Protein AF-A0A914CHE5-F1 (afdb_monomer)

Mean predicted aligned error: 13.08 Å

Structure (mmCIF, N/CA/C/O backbone):
data_AF-A0A914CHE5-F1
#
_entry.id   AF-A0A914CHE5-F1
#
loop_
_atom_site.group_PDB
_atom_site.id
_atom_site.type_symbol
_atom_site.label_atom_id
_atom_site.label_alt_id
_atom_site.label_comp_id
_atom_site.label_asym_id
_atom_site.label_entity_id
_atom_site.label_seq_id
_atom_site.pdbx_PDB_ins_code
_atom_site.Cartn_x
_atom_site.Cartn_y
_atom_site.Cartn_z
_atom_site.occupancy
_atom_site.B_iso_or_equiv
_atom_site.auth_seq_id
_atom_site.auth_comp_id
_atom_site.auth_asym_id
_atom_site.auth_atom_id
_atom_site.pdbx_PDB_model_num
ATOM 1 N N . MET A 1 1 ? 16.964 -31.138 65.570 1.00 36.31 1 MET A N 1
ATOM 2 C CA . MET A 1 1 ? 16.996 -31.323 64.103 1.00 36.31 1 MET A CA 1
ATOM 3 C C . MET A 1 1 ? 16.043 -30.320 63.473 1.00 36.31 1 MET A C 1
ATOM 5 O O . MET A 1 1 ? 14.842 -30.540 63.502 1.00 36.31 1 MET A O 1
ATOM 9 N N . LEU A 1 2 ? 16.567 -29.195 62.987 1.00 35.06 2 LEU A N 1
ATOM 10 C CA . LEU A 1 2 ? 15.792 -28.143 62.326 1.00 35.06 2 LEU A CA 1
ATOM 11 C C . LEU A 1 2 ? 15.949 -28.350 60.810 1.00 35.06 2 LEU A C 1
ATOM 13 O O . LEU A 1 2 ? 17.073 -28.324 60.314 1.00 35.06 2 LEU A O 1
ATOM 17 N N . ARG A 1 3 ? 14.863 -28.655 60.089 1.00 33.59 3 ARG A N 1
ATOM 18 C CA . ARG A 1 3 ? 14.892 -28.843 58.629 1.00 33.59 3 ARG A CA 1
ATOM 19 C C . ARG A 1 3 ? 14.518 -27.529 57.946 1.00 33.59 3 ARG A C 1
ATOM 21 O O . ARG A 1 3 ? 13.360 -27.129 57.978 1.00 33.59 3 ARG A O 1
ATOM 28 N N . SER A 1 4 ? 15.507 -26.876 57.344 1.00 35.25 4 SER A N 1
ATOM 29 C CA . SER A 1 4 ? 15.327 -25.714 56.472 1.00 35.25 4 SER A CA 1
ATOM 30 C C . SER A 1 4 ? 14.663 -26.143 55.162 1.00 35.25 4 SER A C 1
ATOM 32 O O . SER A 1 4 ? 15.185 -27.006 54.459 1.00 35.25 4 SER A O 1
ATOM 34 N N . ILE A 1 5 ? 13.521 -25.540 54.830 1.00 47.38 5 ILE A N 1
ATOM 35 C CA . ILE A 1 5 ? 12.873 -25.670 53.521 1.00 47.38 5 ILE A CA 1
ATOM 36 C C . ILE A 1 5 ? 13.318 -24.466 52.692 1.00 47.38 5 ILE A C 1
ATOM 38 O O . ILE A 1 5 ? 12.916 -23.336 52.958 1.00 47.38 5 ILE A O 1
ATOM 42 N N . ILE A 1 6 ? 14.190 -24.707 51.715 1.00 47.81 6 ILE A N 1
ATOM 43 C CA . ILE A 1 6 ? 14.583 -23.711 50.717 1.00 47.81 6 ILE A CA 1
ATOM 44 C C . ILE A 1 6 ? 13.503 -23.729 49.633 1.00 47.81 6 ILE A C 1
ATOM 46 O O . ILE A 1 6 ? 13.382 -24.701 48.889 1.00 47.81 6 ILE A O 1
ATOM 50 N N . PHE A 1 7 ? 12.698 -22.670 49.563 1.00 40.03 7 PHE A N 1
ATOM 51 C CA . PHE A 1 7 ? 11.800 -22.437 48.435 1.00 40.03 7 PHE A CA 1
ATOM 52 C C . PHE A 1 7 ? 12.631 -21.990 47.227 1.00 40.03 7 PHE A C 1
ATOM 54 O O . PHE A 1 7 ? 13.160 -20.880 47.196 1.00 40.03 7 PHE A O 1
ATOM 61 N N . LEU A 1 8 ? 12.752 -22.868 46.232 1.00 47.00 8 LEU A N 1
ATOM 62 C CA . LEU A 1 8 ? 13.220 -22.514 44.895 1.00 47.00 8 LEU A CA 1
ATOM 63 C C . LEU A 1 8 ? 12.130 -21.681 44.212 1.00 47.00 8 LEU A C 1
ATOM 65 O O . LEU A 1 8 ? 11.089 -22.204 43.819 1.00 47.00 8 LEU A O 1
ATOM 69 N N . ILE A 1 9 ? 12.364 -20.375 44.102 1.00 55.84 9 ILE A N 1
ATOM 70 C CA . ILE A 1 9 ? 11.550 -19.467 43.291 1.00 55.84 9 ILE A CA 1
ATOM 71 C C . ILE A 1 9 ? 11.814 -19.818 41.818 1.00 55.84 9 ILE A C 1
ATOM 73 O O . ILE A 1 9 ? 12.973 -19.757 41.396 1.00 55.84 9 ILE A O 1
ATOM 77 N N . PRO A 1 10 ? 10.803 -20.187 41.011 1.00 52.81 10 PRO A N 1
ATOM 78 C CA . PRO A 1 10 ? 11.016 -20.385 39.590 1.00 52.81 10 PRO A CA 1
ATOM 79 C C . PRO A 1 10 ? 11.228 -19.013 38.944 1.00 52.81 10 PRO A C 1
ATOM 81 O O . PRO A 1 10 ? 10.366 -18.138 38.998 1.00 52.81 10 PRO A O 1
ATOM 84 N N . ILE A 1 11 ? 12.408 -18.826 38.357 1.00 57.88 11 ILE A N 1
ATOM 85 C CA . ILE A 1 11 ? 12.767 -17.662 37.549 1.00 57.88 11 ILE A CA 1
ATOM 86 C C . ILE A 1 11 ? 11.825 -17.655 36.342 1.00 57.88 11 ILE A C 1
ATOM 88 O O . ILE A 1 11 ? 11.972 -18.448 35.413 1.00 57.88 11 ILE A O 1
ATOM 92 N N . SER A 1 12 ? 10.815 -16.790 36.383 1.00 60.75 12 SER A N 1
ATOM 93 C CA . SER A 1 12 ? 9.913 -16.539 35.266 1.00 60.75 12 SER A CA 1
ATOM 94 C C . SER A 1 12 ? 10.724 -15.957 34.109 1.00 60.75 12 SER A C 1
ATOM 96 O O . SER A 1 12 ? 11.160 -14.806 34.152 1.00 60.75 12 SER A O 1
ATOM 98 N N . CYS A 1 13 ? 10.972 -16.779 33.094 1.00 53.25 13 CYS A N 1
ATOM 99 C CA . CYS A 1 13 ? 11.685 -16.402 31.885 1.00 53.25 13 CYS A CA 1
ATOM 100 C C . CYS A 1 13 ? 10.747 -15.551 31.011 1.00 53.25 13 CYS A C 1
ATOM 102 O O . CYS A 1 13 ? 9.866 -16.080 30.335 1.00 53.25 13 CYS A O 1
ATOM 104 N N . PHE A 1 14 ? 10.886 -14.225 31.068 1.00 59.59 14 PHE A N 1
ATOM 105 C CA . PHE A 1 14 ? 10.205 -13.318 30.146 1.00 59.59 14 PHE A CA 1
ATOM 106 C C . PHE A 1 14 ? 10.919 -13.378 28.792 1.00 59.59 14 PHE A C 1
ATOM 108 O O . PHE A 1 14 ? 11.992 -12.804 28.622 1.00 59.59 14 PHE A O 1
ATOM 115 N N . ILE A 1 15 ? 10.340 -14.102 27.833 1.00 65.19 15 ILE A N 1
ATOM 116 C CA . ILE A 1 15 ? 10.803 -14.093 26.444 1.00 65.19 15 ILE A CA 1
ATOM 117 C C . ILE A 1 15 ? 10.371 -12.756 25.838 1.00 65.19 15 ILE A C 1
ATOM 119 O O . ILE A 1 15 ? 9.200 -12.555 25.518 1.00 65.19 15 ILE A O 1
ATOM 123 N N . LEU A 1 16 ? 11.315 -11.824 25.712 1.00 58.78 16 LEU A N 1
ATOM 124 C CA . LEU A 1 16 ? 11.133 -10.612 24.922 1.00 58.78 16 LEU A CA 1
ATOM 125 C C . LEU A 1 16 ? 11.112 -11.019 23.446 1.00 58.78 16 LEU A C 1
ATOM 127 O O . LEU A 1 16 ? 12.146 -11.318 22.852 1.00 58.78 16 LEU A O 1
ATOM 131 N N . ILE A 1 17 ? 9.914 -11.091 22.870 1.00 61.38 17 ILE A N 1
ATOM 132 C CA . ILE A 1 17 ? 9.732 -11.274 21.431 1.00 61.38 17 ILE A CA 1
ATOM 133 C C . ILE A 1 17 ? 9.953 -9.906 20.785 1.00 61.38 17 ILE A C 1
ATOM 135 O O . ILE A 1 17 ? 9.069 -9.050 20.798 1.00 61.38 17 ILE A O 1
ATOM 139 N N . GLU A 1 18 ? 11.145 -9.687 20.240 1.00 57.56 18 GLU A N 1
ATOM 140 C CA . GLU A 1 18 ? 11.407 -8.538 19.376 1.00 57.56 18 GLU A CA 1
ATOM 141 C C . GLU A 1 18 ? 10.764 -8.787 18.007 1.00 57.56 18 GLU A C 1
ATOM 143 O O . GLU A 1 18 ? 11.277 -9.537 17.177 1.00 57.56 18 GLU A O 1
ATOM 148 N N . GLY A 1 19 ? 9.610 -8.165 17.764 1.00 43.75 19 GLY A N 1
ATOM 149 C CA . GLY A 1 19 ? 9.036 -8.082 16.426 1.00 43.75 19 GLY A CA 1
ATOM 150 C C . GLY A 1 19 ? 9.833 -7.081 15.594 1.00 43.75 19 GLY A C 1
ATOM 151 O O . GLY A 1 19 ? 9.713 -5.876 15.801 1.00 43.75 19 GLY A O 1
ATOM 152 N N . ARG A 1 20 ? 10.656 -7.559 14.658 1.00 46.81 20 ARG A N 1
ATOM 153 C CA . ARG A 1 20 ? 11.253 -6.692 13.635 1.00 46.81 20 ARG A CA 1
ATOM 154 C C . ARG A 1 20 ? 10.226 -6.433 12.537 1.00 46.81 20 ARG A C 1
ATOM 156 O O . ARG A 1 20 ? 9.605 -7.366 12.037 1.00 46.81 20 ARG A O 1
ATOM 163 N N . TYR A 1 21 ? 10.062 -5.165 12.169 1.00 49.25 21 TYR A N 1
ATOM 164 C CA . TYR A 1 21 ? 9.307 -4.776 10.984 1.00 49.25 21 TYR A CA 1
ATOM 165 C C . TYR A 1 21 ? 10.108 -5.213 9.749 1.00 49.25 21 TYR A C 1
ATOM 167 O O . TYR A 1 21 ? 11.106 -4.588 9.396 1.00 49.25 21 TYR A O 1
ATOM 175 N N . GLU A 1 22 ? 9.724 -6.336 9.146 1.00 49.88 22 GLU A N 1
ATOM 176 C CA . GLU A 1 22 ? 10.171 -6.691 7.801 1.00 49.88 22 GLU A CA 1
ATOM 177 C C . GLU A 1 22 ? 9.269 -5.985 6.793 1.00 49.88 22 GLU A C 1
ATOM 179 O O . GLU A 1 22 ? 8.046 -6.162 6.805 1.00 49.88 22 GLU A O 1
ATOM 184 N N . ASP A 1 23 ? 9.872 -5.195 5.902 1.00 55.94 23 ASP A N 1
ATOM 185 C CA . ASP A 1 23 ? 9.155 -4.697 4.738 1.00 55.94 23 ASP A CA 1
ATOM 186 C C . ASP A 1 23 ? 8.617 -5.894 3.957 1.00 55.94 23 ASP A C 1
ATOM 188 O O . ASP A 1 23 ? 9.357 -6.770 3.507 1.00 55.94 23 ASP A O 1
ATOM 192 N N . ARG A 1 24 ? 7.295 -5.916 3.773 1.00 61.59 24 ARG A N 1
ATOM 193 C CA . ARG A 1 24 ? 6.584 -6.998 3.078 1.00 61.59 24 ARG A CA 1
ATOM 194 C C . ARG A 1 24 ? 7.040 -7.156 1.615 1.00 61.59 24 ARG A C 1
ATOM 196 O O . ARG A 1 24 ? 6.691 -8.144 0.969 1.00 61.59 24 ARG A O 1
ATOM 203 N N . TYR A 1 25 ? 7.793 -6.183 1.090 1.00 66.38 25 TYR A N 1
ATOM 204 C CA . TYR A 1 25 ? 8.247 -6.106 -0.293 1.00 66.38 25 TYR A CA 1
ATOM 205 C C . TYR A 1 25 ? 9.733 -5.743 -0.377 1.00 66.38 25 TYR A C 1
ATOM 207 O O . TYR A 1 25 ? 10.176 -4.738 0.172 1.00 66.38 25 TYR A O 1
ATOM 215 N N . ASP A 1 26 ? 10.495 -6.517 -1.152 1.00 72.62 26 ASP A N 1
ATOM 216 C CA . ASP A 1 26 ? 11.853 -6.138 -1.542 1.00 72.62 26 ASP A CA 1
ATOM 217 C C . ASP A 1 26 ? 11.783 -5.042 -2.611 1.00 72.62 26 ASP A C 1
ATOM 219 O O . ASP A 1 26 ? 11.578 -5.312 -3.800 1.00 72.62 26 ASP A O 1
ATOM 223 N N . MET A 1 27 ? 11.944 -3.792 -2.183 1.00 72.88 27 MET A N 1
ATOM 224 C CA . MET A 1 27 ? 11.824 -2.634 -3.067 1.00 72.88 27 MET A CA 1
ATOM 225 C C . MET A 1 27 ? 12.883 -2.613 -4.183 1.00 72.88 27 MET A C 1
ATOM 227 O O . MET A 1 27 ? 12.660 -2.015 -5.236 1.00 72.88 27 MET A O 1
ATOM 231 N N . ASN A 1 28 ? 13.999 -3.334 -4.021 1.00 72.62 28 ASN A N 1
ATOM 232 C CA . ASN A 1 28 ? 15.022 -3.462 -5.064 1.00 72.62 28 ASN A CA 1
ATOM 233 C C . ASN A 1 28 ? 14.558 -4.340 -6.235 1.00 72.62 28 ASN A C 1
ATOM 235 O O . ASN A 1 28 ? 15.119 -4.272 -7.330 1.00 72.62 28 ASN A O 1
ATOM 239 N N . LYS A 1 29 ? 13.523 -5.160 -6.017 1.00 75.00 29 LYS A N 1
ATOM 240 C CA . LYS A 1 29 ? 12.941 -6.073 -7.009 1.00 75.00 29 LYS A CA 1
ATOM 241 C C . LYS A 1 29 ? 11.655 -5.534 -7.638 1.00 75.00 29 LYS A C 1
ATOM 243 O O . LYS A 1 29 ? 10.962 -6.272 -8.338 1.00 75.00 29 LYS A O 1
ATOM 248 N N . LEU A 1 30 ? 11.341 -4.253 -7.437 1.00 78.44 30 LEU A N 1
ATOM 249 C CA . LEU A 1 30 ? 10.195 -3.622 -8.084 1.00 78.44 30 LEU A CA 1
ATOM 250 C C . LEU A 1 30 ? 10.338 -3.629 -9.614 1.00 78.44 30 LEU A C 1
ATOM 252 O O . LEU A 1 30 ? 11.390 -3.232 -10.141 1.00 78.44 30 LEU A O 1
ATOM 256 N N . PRO A 1 31 ? 9.2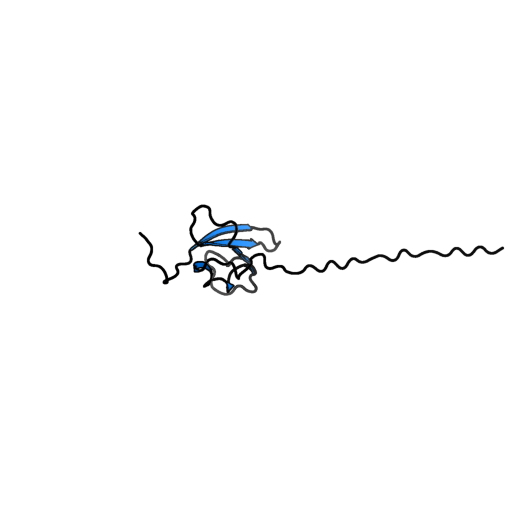71 -3.996 -10.353 1.00 77.56 31 PRO A N 1
ATOM 257 C CA . PRO A 1 31 ? 9.203 -3.757 -11.787 1.00 77.56 31 PRO A CA 1
ATOM 258 C C . PRO A 1 31 ? 9.516 -2.294 -12.101 1.00 77.56 31 PRO A C 1
ATOM 260 O O . PRO A 1 31 ? 9.068 -1.395 -11.392 1.00 77.56 31 PRO A O 1
ATOM 263 N N . PHE A 1 32 ? 10.254 -2.049 -13.187 1.00 79.06 32 PHE A N 1
ATOM 264 C CA . PHE A 1 32 ? 10.699 -0.702 -13.566 1.00 79.06 32 PHE A CA 1
ATOM 265 C C . PHE A 1 32 ? 9.558 0.326 -13.600 1.00 79.06 32 PHE A C 1
ATOM 267 O O . PHE A 1 32 ? 9.738 1.459 -13.165 1.00 79.06 32 PHE A O 1
ATOM 274 N N . ASP A 1 33 ? 8.371 -0.091 -14.043 1.00 78.81 33 ASP A N 1
ATOM 275 C CA . ASP A 1 33 ? 7.207 0.793 -14.151 1.00 78.81 33 ASP A CA 1
ATOM 276 C C . ASP A 1 33 ? 6.566 1.151 -12.813 1.00 78.81 33 ASP A C 1
ATOM 278 O O . ASP A 1 33 ? 5.872 2.156 -12.742 1.00 78.81 33 ASP A O 1
ATOM 282 N N . LEU A 1 34 ? 6.821 0.386 -11.749 1.00 82.06 34 LEU A N 1
ATOM 283 C CA . LEU A 1 34 ? 6.330 0.697 -10.404 1.00 82.06 34 LEU A CA 1
ATOM 284 C C . LEU A 1 34 ? 7.341 1.498 -9.574 1.00 82.06 34 LEU A C 1
ATOM 286 O O . LEU A 1 34 ? 6.989 2.011 -8.518 1.00 82.06 34 LEU A O 1
ATOM 290 N N . ARG A 1 35 ? 8.581 1.674 -10.050 1.00 84.12 35 ARG A N 1
ATOM 291 C CA . ARG A 1 35 ? 9.595 2.483 -9.348 1.00 84.12 35 ARG A CA 1
ATOM 292 C C . ARG A 1 35 ? 9.144 3.921 -9.047 1.00 84.12 35 ARG A C 1
ATOM 294 O O . ARG A 1 35 ? 9.413 4.372 -7.939 1.00 84.12 35 ARG A O 1
ATOM 301 N N . PRO A 1 36 ? 8.425 4.637 -9.940 1.00 86.81 36 PRO A N 1
ATOM 302 C CA . PRO A 1 36 ? 7.967 6.000 -9.649 1.00 86.81 36 PRO A CA 1
ATOM 303 C C . PRO A 1 36 ? 7.005 6.109 -8.458 1.00 86.81 36 PRO A C 1
ATOM 305 O O . PRO A 1 36 ? 6.852 7.188 -7.891 1.00 86.81 36 PRO A O 1
ATOM 308 N N . ILE A 1 37 ? 6.344 5.006 -8.094 1.00 87.62 37 ILE A N 1
ATOM 309 C CA . ILE A 1 37 ? 5.383 4.950 -6.986 1.00 87.62 37 ILE A CA 1
ATOM 310 C C . ILE A 1 37 ? 5.925 4.185 -5.777 1.00 87.62 37 ILE A C 1
ATOM 312 O O . ILE A 1 37 ? 5.163 3.901 -4.858 1.00 87.62 37 ILE A O 1
ATOM 316 N N . GLN A 1 38 ? 7.216 3.835 -5.766 1.00 87.62 38 GLN A N 1
ATOM 317 C CA . GLN A 1 38 ? 7.831 3.032 -4.709 1.00 87.62 38 GLN A CA 1
ATOM 318 C C . GLN A 1 38 ? 7.550 3.606 -3.317 1.00 87.62 38 GLN A C 1
ATOM 320 O O . GLN A 1 38 ? 7.226 2.844 -2.412 1.00 87.62 38 GLN A O 1
ATOM 325 N N . GLN A 1 39 ? 7.605 4.935 -3.157 1.00 89.56 39 GLN A N 1
ATOM 326 C CA . GLN A 1 39 ? 7.347 5.564 -1.860 1.00 89.56 39 GLN A CA 1
ATOM 327 C C . GLN A 1 39 ? 5.907 5.426 -1.363 1.00 89.56 39 GLN A C 1
ATOM 329 O O . GLN A 1 39 ? 5.671 5.726 -0.206 1.00 89.56 39 GLN A O 1
ATOM 334 N N . PHE A 1 40 ? 4.950 5.034 -2.208 1.00 89.75 40 PHE A N 1
ATOM 335 C CA . PHE A 1 40 ? 3.560 4.842 -1.798 1.00 89.75 40 PHE A CA 1
ATOM 336 C C . PHE A 1 40 ? 3.277 3.406 -1.360 1.00 89.75 40 PHE A C 1
ATOM 338 O O . PHE A 1 40 ? 2.261 3.172 -0.722 1.00 89.75 40 PHE A O 1
ATOM 345 N N . ILE A 1 41 ? 4.147 2.446 -1.682 1.00 88.69 41 ILE A N 1
ATOM 346 C CA . ILE A 1 41 ? 3.936 1.033 -1.362 1.00 88.69 41 ILE A CA 1
ATOM 347 C C . ILE A 1 41 ? 3.962 0.828 0.154 1.00 88.69 41 ILE A C 1
ATOM 349 O O . ILE A 1 41 ? 4.928 1.199 0.816 1.00 88.69 41 ILE A O 1
ATOM 353 N N . GLY A 1 42 ? 2.921 0.193 0.689 1.00 89.00 42 GLY A N 1
ATOM 354 C CA . GLY A 1 42 ? 2.764 -0.057 2.117 1.00 89.00 42 GLY A CA 1
ATOM 355 C C . GLY A 1 42 ? 1.389 0.337 2.650 1.00 89.00 42 GLY A C 1
ATOM 356 O O . GLY A 1 42 ? 0.497 0.747 1.904 1.00 89.00 42 GLY A O 1
ATOM 357 N N . LEU A 1 43 ? 1.244 0.195 3.968 1.00 91.69 43 LEU A N 1
ATOM 358 C CA . LEU A 1 43 ? 0.034 0.541 4.703 1.00 91.69 43 LEU A CA 1
ATOM 359 C C . LEU A 1 43 ? 0.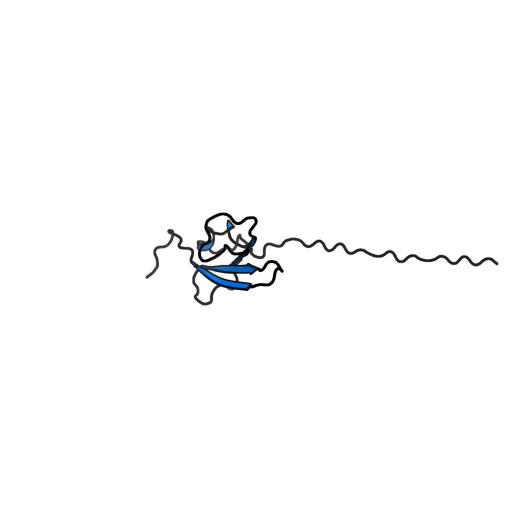148 1.959 5.265 1.00 91.69 43 LEU A C 1
ATOM 361 O O . LEU A 1 43 ? 1.062 2.262 6.028 1.00 91.69 43 LEU A O 1
ATOM 365 N N . TRP A 1 44 ? -0.830 2.789 4.936 1.00 94.06 44 TRP A N 1
ATOM 366 C CA 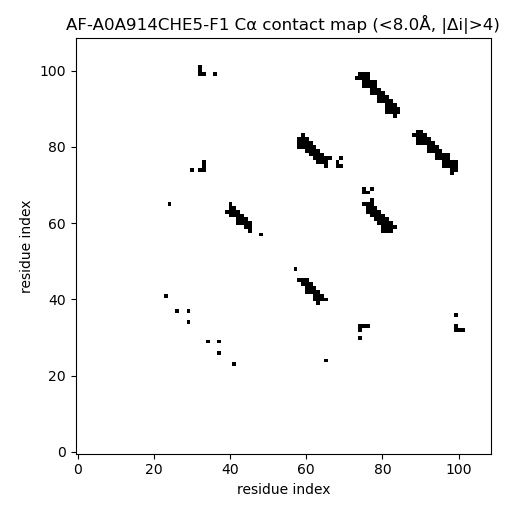. TRP A 1 44 ? -0.949 4.172 5.373 1.00 94.06 44 TRP A CA 1
ATOM 367 C C . TRP A 1 44 ? -2.169 4.325 6.261 1.00 94.06 44 TRP A C 1
ATOM 369 O O . TRP A 1 44 ? -3.229 3.774 5.960 1.00 94.06 44 TRP A O 1
ATOM 379 N N . SER A 1 45 ? -2.030 5.109 7.326 1.00 94.31 45 SER A N 1
ATOM 380 C CA . SER A 1 45 ? -3.131 5.473 8.212 1.00 94.31 45 SER A CA 1
ATOM 381 C C . SER A 1 45 ? -3.412 6.962 8.168 1.00 94.31 45 SER A C 1
ATOM 383 O O . SER A 1 45 ? -2.494 7.780 8.138 1.00 94.31 45 SER A O 1
ATOM 385 N N . LYS A 1 46 ? -4.692 7.313 8.219 1.00 92.44 46 LYS A N 1
ATOM 386 C CA . LYS A 1 46 ? -5.146 8.697 8.289 1.00 92.44 46 LYS A CA 1
ATOM 387 C C . LYS A 1 46 ? -4.811 9.304 9.654 1.00 92.44 46 LYS A C 1
ATOM 389 O O . LYS A 1 46 ? -5.298 8.833 10.677 1.00 92.44 46 LYS A O 1
ATOM 394 N N . GLU A 1 47 ? -4.022 10.375 9.662 1.00 91.38 47 GLU A N 1
ATOM 395 C CA . GLU A 1 47 ? -3.719 11.141 10.883 1.00 91.38 47 GLU A CA 1
ATOM 396 C C . GLU A 1 47 ? -4.785 12.201 11.174 1.00 91.38 47 GLU A C 1
ATOM 398 O O . GLU A 1 47 ? -5.223 12.379 12.310 1.00 91.38 47 GLU A O 1
ATOM 403 N N . ARG A 1 48 ? -5.221 12.910 10.129 1.00 88.06 48 ARG A N 1
ATOM 404 C CA . ARG A 1 48 ? -6.205 13.988 10.217 1.00 88.06 48 ARG A CA 1
ATOM 405 C C . ARG A 1 48 ? -7.057 14.029 8.954 1.00 88.06 48 ARG A C 1
ATOM 407 O O . ARG A 1 48 ? -6.627 13.602 7.886 1.00 88.06 48 ARG A O 1
ATOM 414 N N . GLN A 1 49 ? -8.272 14.553 9.082 1.00 83.88 49 GLN A N 1
ATOM 415 C CA . GLN A 1 49 ? -9.184 14.782 7.968 1.00 83.88 49 GLN A CA 1
ATOM 416 C C . GLN A 1 49 ? -9.653 16.240 7.981 1.00 83.88 49 GLN A C 1
ATOM 418 O O . GLN A 1 49 ? -10.242 16.693 8.960 1.00 83.88 49 GLN A O 1
ATOM 423 N N . GLU A 1 50 ? -9.390 16.970 6.898 1.00 83.81 50 GLU A N 1
ATOM 424 C CA . GLU A 1 50 ? -9.748 18.383 6.726 1.00 83.81 50 GLU A CA 1
ATOM 425 C C . GLU A 1 50 ? -10.343 18.603 5.330 1.00 83.81 50 GLU A C 1
ATOM 427 O O . GLU A 1 50 ? -9.917 17.957 4.374 1.00 83.81 50 GLU A O 1
ATOM 432 N N . GLY A 1 51 ? -11.317 19.509 5.203 1.00 79.56 51 GLY A N 1
ATOM 433 C CA . GLY A 1 51 ? -11.942 19.865 3.924 1.00 79.56 51 GLY A CA 1
ATOM 434 C C . GLY A 1 51 ? -13.465 19.711 3.904 1.00 79.56 51 GLY A C 1
ATOM 435 O O . GLY A 1 51 ? -14.095 19.383 4.910 1.00 79.56 51 GLY A O 1
ATOM 436 N N . HIS A 1 52 ? -14.060 19.976 2.740 1.00 77.12 52 HIS A N 1
ATOM 437 C CA . HIS A 1 52 ? -15.495 19.820 2.503 1.00 77.12 52 HIS A CA 1
ATOM 438 C C . HIS A 1 52 ? -15.797 18.410 1.986 1.00 77.12 52 HIS A C 1
ATOM 440 O O . HIS A 1 52 ? -15.481 18.083 0.844 1.00 77.12 52 HIS A O 1
ATOM 446 N N . PHE A 1 53 ? -16.438 17.590 2.818 1.00 70.88 53 PHE A N 1
ATOM 447 C CA . PHE A 1 53 ? -16.873 16.241 2.456 1.00 70.88 53 PHE A CA 1
ATOM 448 C C . PHE A 1 53 ? -18.394 16.244 2.312 1.00 70.88 53 PHE A C 1
ATOM 450 O O . PHE A 1 53 ? -19.102 16.191 3.313 1.00 70.88 53 PHE A O 1
ATOM 457 N N . LEU A 1 54 ? -18.894 16.373 1.081 1.00 68.00 54 LEU A N 1
ATOM 458 C CA . LEU A 1 54 ? -20.333 16.281 0.815 1.00 68.00 54 LEU A CA 1
ATOM 459 C C . LEU A 1 54 ? -20.780 14.823 0.665 1.00 68.00 54 LEU A C 1
ATOM 461 O O . LEU A 1 54 ? -21.774 14.448 1.274 1.00 68.00 54 LEU A O 1
ATOM 465 N N . ASP A 1 55 ? -20.005 13.993 -0.046 1.00 66.81 55 ASP A N 1
ATOM 466 C CA . ASP A 1 55 ? -20.479 12.654 -0.425 1.00 66.81 55 ASP A CA 1
ATOM 467 C C . ASP A 1 55 ? -19.603 11.489 0.051 1.00 66.81 55 ASP A C 1
ATOM 469 O O . ASP A 1 55 ? -20.128 10.396 0.246 1.00 66.81 55 ASP A O 1
ATOM 473 N N . LEU A 1 56 ? -18.292 11.672 0.273 1.00 71.19 56 LEU A N 1
ATOM 474 C CA . LEU A 1 56 ? -17.404 10.578 0.690 1.00 71.19 56 LEU A CA 1
ATOM 475 C C . LEU A 1 56 ? -16.264 11.063 1.603 1.00 71.19 56 LEU A C 1
ATOM 477 O O . LEU A 1 56 ? -15.475 11.915 1.184 1.00 71.19 56 LEU A O 1
ATOM 481 N N . PRO A 1 57 ? -16.132 10.531 2.835 1.00 83.12 57 PRO A N 1
ATOM 482 C CA . PRO A 1 57 ? -14.973 10.810 3.673 1.00 83.12 57 PRO A CA 1
ATOM 483 C C . PRO A 1 57 ? -13.705 10.173 3.086 1.00 83.12 57 PRO A C 1
ATOM 485 O O . PRO A 1 57 ? -13.769 9.246 2.277 1.00 83.12 57 PRO A O 1
ATOM 488 N N . ALA A 1 58 ? -12.535 10.651 3.513 1.00 88.81 58 ALA A N 1
ATOM 489 C CA . ALA A 1 58 ? -11.272 9.988 3.202 1.00 88.81 58 ALA A CA 1
ATOM 490 C C . ALA A 1 58 ? -11.168 8.643 3.954 1.00 88.81 58 ALA A C 1
ATOM 492 O O . ALA A 1 58 ? -11.606 8.569 5.111 1.00 88.81 58 ALA A O 1
ATOM 493 N N . PRO A 1 59 ? -10.581 7.599 3.340 1.00 92.81 59 PRO A N 1
ATOM 494 C CA . PRO A 1 59 ? -10.385 6.310 4.000 1.00 92.81 59 PRO A CA 1
ATOM 495 C C . PRO A 1 59 ? -9.486 6.432 5.229 1.00 92.81 59 PRO A C 1
ATOM 497 O O . PRO A 1 59 ? -8.607 7.290 5.289 1.00 92.81 59 PRO A O 1
ATOM 500 N N . ASP A 1 60 ? -9.712 5.571 6.215 1.00 94.56 60 ASP A N 1
ATOM 501 C CA . ASP A 1 60 ? -8.922 5.528 7.446 1.00 94.56 60 ASP A CA 1
ATOM 502 C C . ASP A 1 60 ? -7.604 4.776 7.251 1.00 94.56 60 ASP A C 1
ATOM 504 O O . ASP A 1 60 ? -6.588 5.157 7.835 1.00 94.56 60 ASP A O 1
ATOM 508 N N . LEU A 1 61 ? -7.611 3.745 6.398 1.00 95.31 61 LEU A N 1
ATOM 509 C CA . LEU A 1 61 ? -6.410 3.047 5.943 1.00 95.31 61 LEU A CA 1
ATOM 510 C C . LEU A 1 61 ? -6.363 2.963 4.421 1.00 95.31 61 LEU A C 1
ATOM 512 O O . LEU A 1 61 ? -7.380 2.704 3.772 1.00 95.31 61 LEU A O 1
ATOM 516 N N . ILE A 1 62 ? -5.158 3.103 3.874 1.00 94.81 62 ILE A N 1
ATOM 517 C CA . ILE A 1 62 ? -4.854 2.863 2.464 1.00 94.81 62 ILE A CA 1
ATOM 518 C C . ILE A 1 62 ? -3.701 1.861 2.392 1.00 94.81 62 ILE A C 1
ATOM 520 O O . ILE A 1 62 ? -2.630 2.126 2.924 1.00 94.81 62 ILE A O 1
ATOM 524 N N . ASP A 1 63 ? -3.903 0.719 1.739 1.00 92.50 63 ASP A N 1
ATOM 525 C CA . ASP A 1 63 ? -2.842 -0.260 1.471 1.00 92.50 63 ASP A CA 1
ATOM 526 C C . ASP A 1 63 ? -2.509 -0.272 -0.021 1.00 92.50 63 ASP A C 1
ATOM 528 O O . ASP A 1 63 ? -3.334 -0.689 -0.840 1.00 92.50 63 ASP A O 1
ATOM 532 N N . PHE A 1 64 ? -1.300 0.172 -0.363 1.00 90.62 64 PHE A N 1
ATOM 533 C CA . PHE A 1 64 ? -0.727 0.011 -1.695 1.00 90.62 64 PHE A CA 1
ATOM 534 C C . PHE A 1 64 ? 0.135 -1.251 -1.716 1.00 90.62 64 PHE A C 1
ATOM 536 O O . PHE A 1 64 ? 1.235 -1.288 -1.159 1.00 90.62 64 PHE A O 1
ATOM 543 N N . SER A 1 65 ? -0.336 -2.284 -2.408 1.00 86.81 65 SER A N 1
ATOM 544 C CA . SER A 1 65 ? 0.327 -3.589 -2.472 1.00 86.81 65 SER A CA 1
ATOM 545 C C . SER A 1 65 ? 0.663 -3.994 -3.905 1.00 86.81 65 SER A C 1
ATOM 547 O O . SER A 1 65 ? -0.018 -3.629 -4.855 1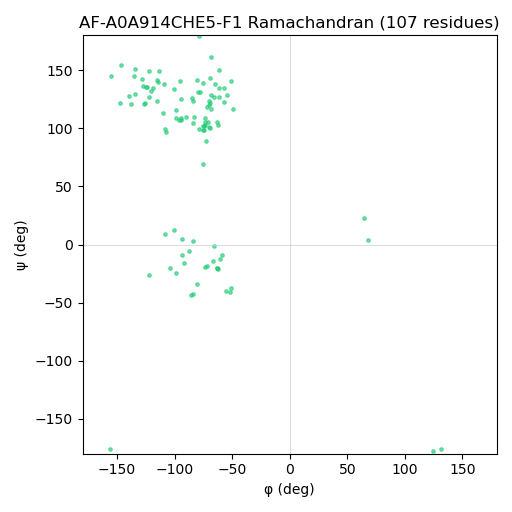.00 86.81 65 SER A O 1
ATOM 549 N N . ILE A 1 66 ? 1.739 -4.761 -4.089 1.00 78.94 66 ILE A N 1
ATOM 550 C CA . ILE A 1 66 ? 2.168 -5.253 -5.420 1.00 78.94 66 ILE A CA 1
ATOM 551 C C . ILE A 1 66 ? 1.812 -6.730 -5.611 1.00 78.94 66 ILE A C 1
ATOM 553 O O . ILE A 1 66 ? 1.746 -7.225 -6.734 1.00 78.94 66 ILE A O 1
ATOM 557 N N . ASN A 1 67 ? 1.588 -7.446 -4.508 1.00 72.19 67 ASN A N 1
ATOM 558 C CA . ASN A 1 67 ? 1.275 -8.868 -4.491 1.00 72.19 67 ASN A CA 1
ATOM 559 C C . ASN A 1 67 ? -0.102 -9.071 -3.827 1.00 72.19 67 ASN A C 1
ATOM 561 O O . ASN A 1 67 ? -0.312 -8.503 -2.755 1.00 72.19 67 ASN A O 1
ATOM 565 N N . PRO A 1 68 ? -1.028 -9.861 -4.403 1.00 64.69 68 PRO A N 1
ATOM 566 C CA . PRO A 1 68 ? -0.927 -10.601 -5.663 1.00 64.69 68 PRO A CA 1
ATOM 567 C C . PRO A 1 68 ? -0.809 -9.684 -6.882 1.00 64.69 68 PRO A C 1
ATOM 569 O O . PRO A 1 68 ? -1.527 -8.692 -6.981 1.00 64.69 68 PRO A O 1
ATOM 572 N N . ILE A 1 69 ? 0.072 -10.044 -7.823 1.00 60.44 69 ILE A N 1
ATOM 573 C CA . ILE A 1 69 ? 0.094 -9.407 -9.144 1.00 60.44 69 ILE A CA 1
ATOM 574 C C . ILE A 1 69 ? -1.270 -9.678 -9.794 1.00 60.44 69 ILE A C 1
ATOM 576 O O . ILE A 1 69 ? -1.679 -10.845 -9.868 1.00 60.44 69 ILE A O 1
ATOM 580 N N . PRO A 1 70 ? -1.989 -8.652 -10.278 1.00 57.09 70 PRO A N 1
ATOM 581 C CA . PRO A 1 70 ? -3.274 -8.863 -10.929 1.00 57.09 70 PRO A CA 1
ATOM 582 C C . PRO A 1 70 ? -3.124 -9.820 -12.112 1.00 57.09 70 PRO A C 1
ATOM 584 O O . PRO A 1 70 ? -2.213 -9.683 -12.931 1.00 57.09 70 PRO A O 1
ATOM 587 N N . LYS A 1 71 ? -4.042 -10.788 -12.228 1.00 53.47 71 LYS A N 1
ATOM 588 C CA . LYS A 1 71 ? -3.987 -11.866 -13.239 1.00 53.47 71 LYS A CA 1
ATOM 589 C C . LYS A 1 71 ? -3.969 -11.372 -14.696 1.00 53.47 71 LYS A C 1
ATOM 591 O O . LYS A 1 71 ? -3.734 -12.166 -15.597 1.00 53.47 71 LYS A O 1
ATOM 596 N N . PHE A 1 72 ? -4.190 -10.079 -14.930 1.00 55.19 72 PHE A N 1
ATOM 597 C CA . PHE A 1 72 ? -4.210 -9.449 -16.250 1.00 55.19 72 PHE A CA 1
ATOM 598 C C . PHE A 1 72 ? -2.822 -9.060 -16.788 1.00 55.19 72 PHE A C 1
ATOM 600 O O . PHE A 1 72 ? -2.741 -8.453 -17.850 1.00 55.19 72 PHE A O 1
ATOM 607 N N . GLY A 1 73 ? -1.726 -9.358 -16.076 1.00 53.22 73 GLY A N 1
ATOM 608 C CA . GLY A 1 73 ? -0.358 -9.083 -16.552 1.00 53.22 73 GLY A CA 1
ATOM 609 C C . GLY A 1 73 ? 0.000 -7.591 -16.652 1.00 53.22 73 GLY A C 1
ATOM 610 O O . GLY A 1 73 ? 1.100 -7.242 -17.083 1.00 53.22 73 GLY A O 1
ATOM 611 N N . ALA A 1 74 ? -0.910 -6.706 -16.238 1.00 61.00 74 ALA A N 1
ATOM 612 C CA . ALA A 1 74 ? -0.719 -5.266 -16.220 1.00 61.00 74 ALA A CA 1
ATOM 613 C C . ALA A 1 74 ? 0.132 -4.849 -15.013 1.00 61.00 74 ALA A C 1
ATOM 615 O O . ALA A 1 74 ? -0.142 -5.231 -13.873 1.00 61.00 74 ALA A O 1
ATOM 616 N N . ARG A 1 75 ? 1.155 -4.026 -15.264 1.00 74.25 75 ARG A N 1
ATOM 617 C CA . ARG A 1 75 ? 2.053 -3.472 -14.240 1.00 74.25 75 ARG A CA 1
ATOM 618 C C . ARG A 1 75 ? 1.298 -2.413 -13.435 1.00 74.25 75 ARG A C 1
ATOM 620 O O . ARG A 1 75 ? 1.245 -1.243 -13.803 1.00 74.25 75 ARG A O 1
ATOM 627 N N . THR A 1 76 ? 0.642 -2.869 -12.378 1.00 81.25 76 THR A N 1
ATOM 628 C CA . THR A 1 76 ? -0.296 -2.102 -11.554 1.00 81.25 76 THR A CA 1
ATOM 629 C C . THR A 1 76 ? 0.012 -2.353 -10.081 1.00 81.25 76 THR A C 1
ATOM 631 O O . THR A 1 76 ? 0.523 -3.417 -9.730 1.00 81.25 76 THR A O 1
ATOM 634 N N . ALA A 1 77 ? -0.279 -1.373 -9.228 1.00 86.56 77 ALA A N 1
ATOM 635 C CA . ALA A 1 77 ? -0.359 -1.588 -7.787 1.00 86.56 77 ALA A CA 1
ATOM 636 C C . ALA A 1 77 ? -1.819 -1.833 -7.395 1.00 86.56 77 ALA A C 1
ATOM 638 O O . ALA A 1 77 ? -2.723 -1.188 -7.923 1.00 86.56 77 ALA A O 1
ATOM 639 N N . ASN A 1 78 ? -2.053 -2.748 -6.468 1.00 88.44 78 ASN A N 1
ATOM 640 C CA . ASN A 1 78 ? -3.338 -2.919 -5.812 1.00 88.44 78 ASN A CA 1
ATOM 641 C C . ASN A 1 78 ? -3.516 -1.798 -4.790 1.00 88.44 78 ASN A C 1
ATOM 643 O O . ASN A 1 78 ? -2.575 -1.470 -4.066 1.00 88.44 78 ASN A O 1
ATOM 647 N N . ILE A 1 79 ? -4.720 -1.249 -4.709 1.00 91.81 79 ILE A N 1
ATOM 648 C CA . ILE A 1 79 ? -5.089 -0.267 -3.694 1.00 91.81 79 ILE A CA 1
ATOM 649 C C . ILE A 1 79 ? -6.275 -0.816 -2.921 1.00 91.81 79 ILE A C 1
ATOM 651 O O . ILE A 1 79 ? -7.296 -1.157 -3.519 1.00 91.81 79 ILE A O 1
ATOM 655 N N . THR A 1 80 ? -6.145 -0.861 -1.599 1.00 93.38 80 THR A N 1
ATOM 656 C CA . THR A 1 80 ? -7.258 -1.145 -0.693 1.00 93.38 80 THR A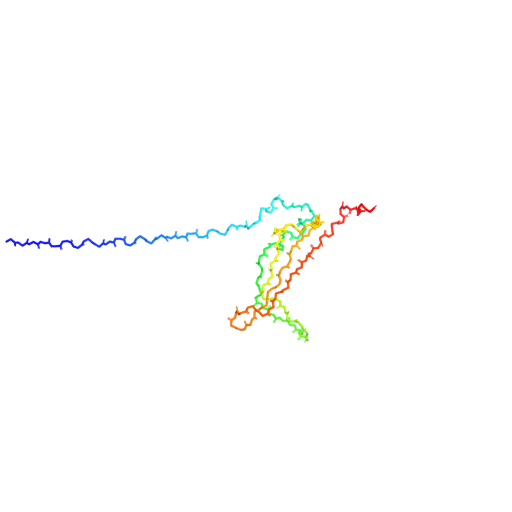 CA 1
ATOM 657 C C . THR A 1 80 ? -7.526 0.076 0.169 1.00 93.38 80 THR A C 1
ATOM 659 O O . THR A 1 80 ? -6.638 0.534 0.882 1.00 93.38 80 THR A O 1
ATOM 662 N N . HIS A 1 81 ? -8.751 0.585 0.140 1.00 95.44 81 HIS A N 1
ATOM 663 C CA . HIS A 1 81 ? -9.238 1.594 1.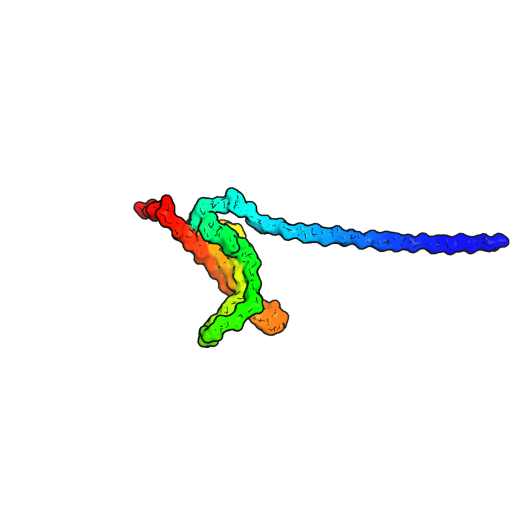073 1.00 95.44 81 HIS A CA 1
ATOM 664 C C . HIS A 1 81 ? -10.081 0.913 2.142 1.00 95.44 81 HIS A C 1
ATOM 666 O O . HIS A 1 81 ? -10.943 0.095 1.822 1.00 95.44 81 HIS A O 1
ATOM 672 N N . THR A 1 82 ? -9.856 1.255 3.406 1.00 95.62 82 THR A N 1
ATOM 673 C CA . THR A 1 82 ? -10.668 0.758 4.523 1.00 95.62 82 THR A CA 1
ATOM 674 C C . THR A 1 82 ? -11.213 1.928 5.317 1.00 95.62 82 THR A C 1
ATOM 676 O O . THR A 1 82 ? -10.485 2.875 5.618 1.00 95.62 82 THR A O 1
ATOM 679 N N . TYR A 1 83 ? -12.494 1.840 5.651 1.00 94.25 83 TYR A N 1
ATOM 680 C CA . TYR A 1 83 ? -13.225 2.832 6.420 1.00 94.25 83 TYR A CA 1
ATOM 681 C C . TYR A 1 83 ? -13.724 2.192 7.707 1.00 94.25 83 TYR A C 1
ATOM 683 O O . TYR A 1 83 ? -14.291 1.093 7.672 1.00 94.25 83 TYR A O 1
ATOM 691 N N . PHE A 1 84 ? -13.546 2.889 8.818 1.00 93.94 84 PHE A N 1
ATOM 692 C CA . PHE A 1 84 ? -13.960 2.452 10.138 1.00 93.94 84 PHE A CA 1
ATOM 693 C C . PHE A 1 84 ? -15.066 3.340 10.707 1.00 93.94 84 PHE A C 1
ATOM 695 O O . PHE A 1 84 ? -15.127 4.540 10.445 1.00 93.94 84 PHE A O 1
ATOM 702 N N . ASP A 1 85 ? -15.930 2.745 11.526 1.00 91.44 85 ASP A N 1
ATOM 703 C CA . ASP A 1 85 ? -16.763 3.509 12.454 1.00 91.44 85 ASP A CA 1
ATOM 704 C C . ASP A 1 85 ? -15.966 3.946 13.701 1.00 91.44 85 ASP A C 1
ATOM 706 O O . ASP A 1 85 ? -14.786 3.628 13.883 1.00 91.44 85 ASP A O 1
ATOM 710 N N . ALA A 1 86 ? -16.633 4.664 14.609 1.00 89.94 86 ALA A N 1
ATOM 711 C CA . ALA A 1 86 ? -16.042 5.107 15.872 1.00 89.94 86 ALA A CA 1
ATOM 712 C C . ALA A 1 86 ? -15.625 3.943 16.797 1.00 89.94 86 ALA A C 1
ATOM 714 O O . ALA A 1 86 ? -14.799 4.129 17.690 1.00 89.94 86 ALA A O 1
ATOM 715 N N . GLN A 1 87 ? -16.178 2.746 16.593 1.00 95.25 87 GLN A N 1
ATOM 716 C CA . GLN A 1 87 ? -15.887 1.526 17.341 1.00 95.25 87 GLN A CA 1
ATOM 717 C C . GLN A 1 87 ? -14.792 0.674 16.671 1.00 95.25 87 GLN A C 1
ATOM 719 O O . GLN A 1 87 ? -14.463 -0.395 17.182 1.00 95.25 87 GLN A O 1
ATOM 724 N N . ARG A 1 88 ? -14.180 1.167 15.582 1.00 90.50 88 ARG A N 1
ATOM 725 C CA . ARG A 1 88 ? -13.169 0.479 14.759 1.00 90.50 88 ARG A CA 1
ATOM 726 C C . ARG A 1 88 ? -13.68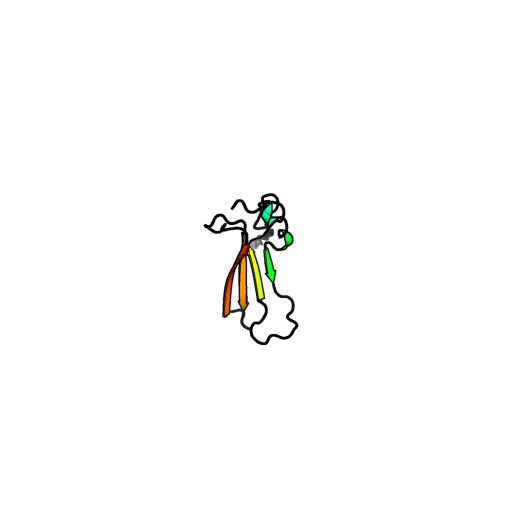0 -0.765 14.027 1.00 90.50 88 ARG A C 1
ATOM 728 O O . ARG A 1 88 ? -12.879 -1.615 13.637 1.00 90.50 88 ARG A O 1
ATOM 735 N N . ASN A 1 89 ? -14.982 -0.870 13.786 1.00 95.19 89 ASN A N 1
ATOM 736 C CA . ASN A 1 89 ? -15.512 -1.874 12.870 1.00 95.19 89 ASN A CA 1
ATOM 737 C C . ASN A 1 89 ? -15.361 -1.388 11.430 1.00 95.19 89 ASN A C 1
ATOM 739 O O . ASN A 1 89 ? -15.555 -0.207 11.142 1.00 95.19 89 ASN A O 1
ATOM 743 N N . VAL A 1 90 ? -15.034 -2.301 10.513 1.00 94.50 90 VAL A N 1
ATOM 744 C CA . VAL A 1 90 ? -14.980 -1.992 9.079 1.00 94.50 90 VAL A CA 1
ATOM 745 C C . VAL A 1 90 ? -16.400 -1.737 8.578 1.00 94.50 90 VAL A C 1
ATOM 747 O O . VAL A 1 90 ? -17.227 -2.646 8.585 1.00 94.50 90 VAL A O 1
ATOM 750 N N . ILE A 1 91 ? -16.672 -0.519 8.111 1.00 94.50 91 ILE A N 1
ATOM 751 C CA . ILE A 1 91 ? -17.975 -0.139 7.535 1.00 94.50 91 ILE A CA 1
ATOM 752 C C . ILE A 1 91 ? -17.977 -0.174 6.009 1.00 94.50 91 ILE A C 1
ATOM 754 O O . ILE A 1 91 ? -19.025 -0.332 5.387 1.00 94.50 91 ILE A O 1
ATOM 758 N N . ARG A 1 92 ? -16.801 -0.025 5.396 1.00 92.38 92 ARG A N 1
ATOM 759 C CA . ARG A 1 92 ? -16.611 -0.082 3.948 1.00 92.38 92 ARG A CA 1
ATOM 760 C C . ARG A 1 92 ? -15.180 -0.486 3.637 1.00 92.38 92 ARG A C 1
ATOM 762 O O . ARG A 1 92 ? -14.246 -0.088 4.334 1.00 92.38 92 ARG A O 1
ATOM 769 N N . SER A 1 93 ? -15.017 -1.239 2.558 1.00 93.50 93 SER A N 1
ATOM 770 C CA . SER A 1 93 ? -13.716 -1.488 1.960 1.00 93.50 93 SER A CA 1
ATOM 771 C C . SER A 1 93 ? -13.833 -1.439 0.446 1.00 93.50 93 SER A C 1
ATOM 773 O O . SER A 1 93 ? -14.689 -2.112 -0.127 1.00 93.50 93 SER A O 1
ATOM 775 N N . ASP A 1 94 ? -12.981 -0.633 -0.181 1.00 93.19 94 ASP A N 1
ATOM 776 C CA . ASP A 1 94 ? -12.881 -0.554 -1.633 1.00 93.19 94 ASP A CA 1
ATOM 777 C C . ASP A 1 94 ? -11.563 -1.183 -2.068 1.00 93.19 94 ASP A C 1
ATOM 779 O O . ASP A 1 94 ? -10.519 -0.940 -1.462 1.00 93.19 94 ASP A O 1
ATOM 783 N N . TYR A 1 95 ? -11.609 -1.964 -3.141 1.00 91.44 95 TYR A N 1
ATOM 784 C CA . TYR A 1 95 ? -10.434 -2.582 -3.737 1.00 91.44 95 TYR A CA 1
ATOM 785 C C . TYR A 1 95 ? -10.334 -2.190 -5.207 1.00 91.44 95 TYR A C 1
ATOM 787 O O . TYR A 1 95 ? -11.326 -2.220 -5.939 1.00 91.44 95 TYR A O 1
ATOM 795 N N . GLY A 1 96 ? -9.132 -1.831 -5.646 1.00 90.31 96 GLY A N 1
ATOM 796 C CA . GLY A 1 96 ? -8.887 -1.404 -7.013 1.00 90.31 96 GLY A CA 1
ATOM 797 C C . GLY A 1 96 ? -7.443 -1.583 -7.453 1.00 90.31 96 GLY A C 1
ATOM 798 O O . GLY A 1 96 ? -6.595 -2.105 -6.729 1.00 90.31 96 GLY A O 1
ATOM 799 N N . PHE A 1 97 ? -7.173 -1.123 -8.671 1.00 88.50 97 PHE A N 1
ATOM 800 C CA . PHE A 1 97 ? -5.862 -1.206 -9.303 1.00 88.50 97 PHE A CA 1
ATOM 801 C C . PHE A 1 97 ? -5.430 0.175 -9.786 1.00 88.50 97 PHE A C 1
ATOM 803 O O . PHE A 1 97 ? -6.206 0.896 -10.411 1.00 88.50 97 PHE A O 1
ATOM 810 N N . MET A 1 98 ? -4.169 0.515 -9.546 1.00 87.44 98 MET A N 1
ATOM 811 C CA . MET A 1 98 ? -3.529 1.730 -10.027 1.00 87.44 98 MET A CA 1
ATOM 812 C C . MET A 1 98 ? -2.523 1.383 -11.124 1.00 87.44 98 MET A C 1
ATOM 814 O O . MET A 1 98 ? -1.408 0.942 -10.823 1.00 87.44 98 MET A O 1
ATOM 818 N N . PRO A 1 99 ? -2.896 1.546 -12.404 1.00 85.44 99 PRO A N 1
ATOM 819 C CA . PRO A 1 99 ? -1.947 1.430 -13.500 1.00 85.44 99 PRO A CA 1
ATOM 820 C C . PRO A 1 99 ? -0.963 2.596 -13.462 1.00 85.44 99 PRO A C 1
ATOM 822 O O . PRO A 1 99 ? -1.361 3.760 -13.426 1.00 85.44 99 PRO A O 1
ATOM 825 N N . VAL A 1 100 ? 0.332 2.286 -13.510 1.00 79.38 100 VAL A N 1
ATOM 826 C CA . VAL A 1 100 ? 1.380 3.307 -13.576 1.00 79.38 100 VAL A CA 1
ATOM 827 C C . VAL A 1 100 ? 1.818 3.456 -15.022 1.00 79.38 100 VAL A C 1
ATOM 829 O O . VAL A 1 100 ? 2.457 2.574 -15.596 1.00 79.38 100 VAL A O 1
ATOM 832 N N . LYS A 1 101 ? 1.451 4.582 -15.636 1.00 74.12 101 LYS A N 1
ATOM 833 C CA . LYS A 1 101 ? 1.879 4.903 -16.996 1.00 74.12 101 LYS A CA 1
ATOM 834 C C . LYS A 1 101 ? 3.262 5.539 -16.951 1.00 74.12 101 LYS A C 1
ATOM 836 O O . LYS A 1 101 ? 3.405 6.712 -16.622 1.00 74.12 101 LYS A O 1
ATOM 841 N N . ASN A 1 102 ? 4.275 4.767 -17.319 1.00 67.31 102 ASN A N 1
ATOM 842 C CA . ASN A 1 102 ? 5.624 5.279 -17.482 1.00 67.31 102 ASN A CA 1
ATOM 843 C C . ASN A 1 102 ? 5.757 5.876 -18.893 1.00 67.31 102 ASN A C 1
ATOM 845 O O . ASN A 1 102 ? 5.484 5.195 -19.879 1.00 67.31 102 ASN A O 1
ATOM 849 N N . ALA A 1 103 ? 6.184 7.134 -19.023 1.00 60.34 103 ALA A N 1
ATOM 850 C CA . ALA A 1 103 ? 6.402 7.767 -20.335 1.00 60.34 103 ALA A CA 1
ATOM 851 C C . ALA A 1 103 ? 7.560 7.126 -21.138 1.00 60.34 103 ALA A C 1
ATOM 853 O O . ALA A 1 103 ? 7.852 7.534 -22.257 1.00 60.34 103 ALA A O 1
ATOM 854 N N . THR A 1 104 ? 8.231 6.126 -20.565 1.00 50.91 104 THR A N 1
ATOM 855 C CA . THR A 1 104 ? 9.453 5.495 -21.077 1.00 50.91 104 THR A CA 1
ATOM 856 C C . THR A 1 104 ? 9.212 4.342 -22.053 1.00 50.91 104 THR A C 1
ATOM 858 O O . THR A 1 104 ? 10.168 3.846 -22.647 1.00 50.91 104 THR A O 1
ATOM 861 N N . ARG A 1 105 ? 7.960 3.928 -22.283 1.00 53.22 105 ARG A N 1
ATOM 862 C CA . ARG A 1 105 ? 7.603 3.011 -23.373 1.00 53.22 105 ARG A CA 1
ATOM 863 C C . ARG A 1 105 ? 6.320 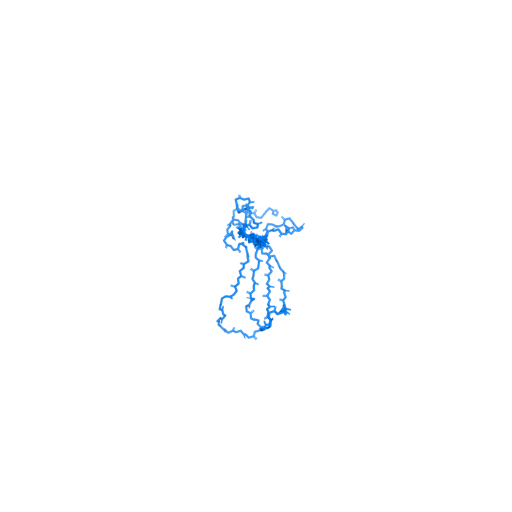3.477 -24.051 1.00 53.22 105 ARG A C 1
ATOM 865 O O . ARG A 1 105 ? 5.275 3.584 -23.416 1.00 53.22 105 ARG A O 1
ATOM 872 N N . ILE A 1 106 ? 6.423 3.744 -25.352 1.00 51.12 106 ILE A N 1
ATOM 873 C CA . ILE A 1 106 ? 5.267 3.829 -26.246 1.00 51.12 106 ILE A CA 1
ATOM 874 C C . ILE A 1 106 ? 4.501 2.510 -26.098 1.00 51.12 106 ILE A C 1
ATOM 876 O O . ILE A 1 106 ? 5.107 1.438 -26.138 1.00 51.12 106 ILE A O 1
ATOM 880 N N . ASP A 1 107 ? 3.197 2.618 -25.850 1.00 48.09 107 ASP A N 1
ATOM 881 C CA . ASP A 1 107 ? 2.254 1.500 -25.812 1.00 48.09 107 ASP A CA 1
ATOM 882 C C . ASP A 1 107 ? 2.453 0.651 -27.086 1.00 48.09 107 ASP A C 1
ATOM 884 O O . ASP A 1 107 ? 2.282 1.201 -28.178 1.00 48.09 107 ASP A O 1
ATOM 888 N N . PRO A 1 108 ? 2.879 -0.625 -26.995 1.00 49.44 108 PRO A N 1
ATOM 889 C CA . PRO A 1 108 ? 2.982 -1.504 -28.151 1.00 49.44 108 PRO A CA 1
ATOM 890 C C . PRO A 1 108 ? 1.569 -1.957 -28.537 1.00 49.44 108 PRO A C 1
ATOM 892 O O . PRO A 1 108 ? 1.198 -3.107 -28.310 1.00 49.44 108 PRO A O 1
ATOM 895 N N . ARG A 1 109 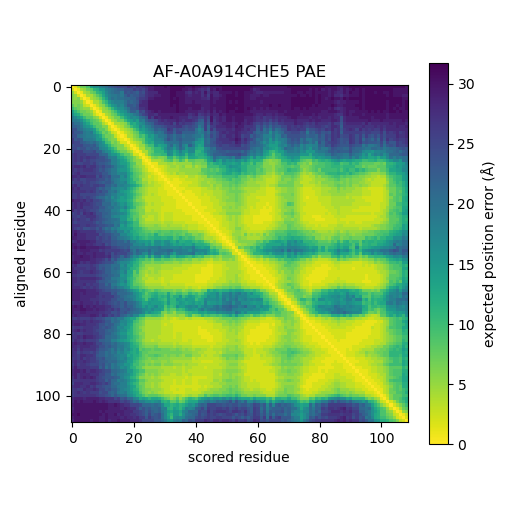? 0.759 -1.025 -29.043 1.00 54.59 109 ARG A N 1
ATOM 896 C CA . ARG A 1 109 ? -0.466 -1.357 -29.775 1.00 54.59 109 ARG A CA 1
ATOM 897 C C . ARG A 1 109 ? -0.118 -1.822 -31.174 1.00 54.59 109 ARG A C 1
ATOM 899 O O . ARG A 1 109 ? 0.768 -1.185 -31.788 1.00 54.59 109 ARG A O 1
#

Foldseek 3Di:
DDDDDDDDDPDPDDPPPDDDDDDPDDLVPQDPLCVVVSVVAAKDADPDFDDDDPDDGAARIWHFAPPPPPPVPANWTKIKGFHADPVRDTPDIDIDIGHRDDPPDDPPD

Sequence (109 aa):
MLRSIIFLIPISCFILIEGRYEDRYDMNKLPFDLRPIQQFIGLWSKERQEGHFLDLPAPDLIDFSINPIPKFGARTANITHTYFDAQRNVIRSDYGFMPVKNATRIDPR

Nearest PDB structures (foldseek):
  8rha-assembly1_A  TM=5.882E-01  e=2.528E+00  Homo sapiens
  7uav-assembly1_A  TM=3.096E-01  e=4.131E+00  Clostridium botulinum
  8kbe-assembly1_B  TM=3.241E-01  e=8.116E+00  Clostridium botulinum

Secondary structure (DSSP, 8-state):
-----------------------SS-GGG--GGGGGGGGG-EEEE-----S--SS-PPPSEEEEE--SPPTT---EEEEEEEEE-TT--EEEEEEEEEE---TTS----

Organism: NCBI:txid290746

pLDDT: mean 73.92, std 17.93, range [33.59, 95.62]

Solvent-accessible surface area (backbone atoms only — not comparable to full-atom values): 7521 Å² total; per-residue (Å²): 139,86,83,83,80,82,83,81,75,80,81,81,80,78,81,82,79,79,81,75,89,69,74,94,60,67,73,90,72,52,56,79,59,52,55,90,50,50,90,60,57,43,81,44,72,62,88,77,87,87,81,91,64,89,87,66,79,82,54,45,32,41,36,31,37,59,75,81,66,58,92,79,78,58,74,44,36,37,38,37,37,34,31,61,50,99,85,67,46,80,75,48,73,50,78,49,73,47,75,48,86,50,93,86,56,80,79,90,121

Radius of gyration: 24.69 Å; Cα contacts (8 Å, |Δi|>4): 112; chains: 1; bounding box: 38×51×94 Å